Protein AF-A0A2N2R2C8-F1 (afdb_monomer_lite)

Structure (mmCIF, N/CA/C/O backbone):
data_AF-A0A2N2R2C8-F1
#
_entry.id   AF-A0A2N2R2C8-F1
#
loop_
_atom_site.group_P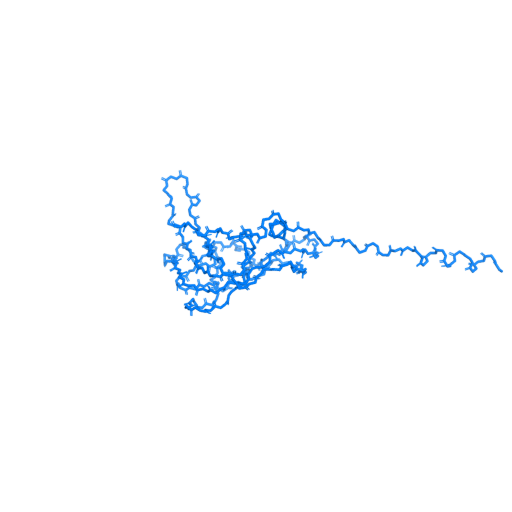DB
_atom_site.id
_atom_site.type_symbol
_atom_site.label_atom_id
_atom_site.label_alt_id
_atom_site.label_comp_id
_atom_site.label_asym_id
_atom_site.label_entity_id
_atom_site.label_seq_id
_atom_site.pdbx_PDB_ins_code
_atom_site.Cartn_x
_atom_site.Cartn_y
_atom_site.Cartn_z
_atom_site.occupancy
_atom_site.B_iso_or_equiv
_atom_site.auth_seq_id
_atom_site.auth_comp_id
_atom_site.auth_asym_id
_atom_site.auth_atom_id
_atom_site.pdbx_PDB_model_num
ATOM 1 N N . MET A 1 1 ? 51.049 28.757 24.616 1.00 51.28 1 MET A N 1
ATOM 2 C CA . MET A 1 1 ? 49.708 28.895 25.238 1.00 51.28 1 MET A CA 1
ATOM 3 C C . MET A 1 1 ? 48.643 29.596 24.376 1.00 51.28 1 MET A C 1
ATOM 5 O O . MET A 1 1 ? 47.521 29.699 24.839 1.00 51.28 1 MET A O 1
ATOM 9 N N . ARG A 1 2 ? 48.917 30.038 23.132 1.00 53.56 2 ARG A N 1
ATOM 10 C CA . ARG A 1 2 ? 47.894 30.670 22.260 1.00 53.56 2 ARG A CA 1
ATOM 11 C C . ARG A 1 2 ? 47.257 29.735 21.220 1.00 53.56 2 ARG A C 1
ATOM 13 O O . ARG A 1 2 ? 46.125 29.964 20.829 1.00 53.56 2 ARG A O 1
ATOM 20 N N . ILE A 1 3 ? 47.956 28.673 20.812 1.00 57.72 3 ILE A N 1
ATOM 21 C CA . ILE A 1 3 ? 47.500 27.755 19.749 1.00 57.72 3 ILE A CA 1
ATOM 22 C C . ILE A 1 3 ? 46.500 26.712 20.282 1.00 57.72 3 ILE A C 1
ATOM 24 O O . ILE A 1 3 ? 45.567 26.334 19.583 1.00 57.72 3 ILE A O 1
ATOM 28 N N . LEU A 1 4 ? 46.629 26.314 21.554 1.00 54.56 4 LEU A N 1
ATOM 29 C CA . LEU A 1 4 ? 45.732 25.338 22.190 1.00 54.56 4 LEU A CA 1
ATOM 30 C C . LEU A 1 4 ? 44.287 25.843 22.354 1.00 54.56 4 LEU A C 1
ATOM 32 O O . LEU A 1 4 ? 43.362 25.039 22.350 1.00 54.56 4 LEU A O 1
ATOM 36 N N . LEU A 1 5 ? 44.084 27.161 22.457 1.00 54.62 5 LEU A N 1
ATOM 37 C CA . LEU A 1 5 ? 42.749 27.753 22.604 1.00 54.62 5 LEU A CA 1
ATOM 38 C C . LEU A 1 5 ? 41.959 27.786 21.285 1.00 54.62 5 LEU A C 1
ATOM 40 O O . LEU A 1 5 ? 40.735 27.793 21.317 1.00 54.62 5 LEU A O 1
ATOM 44 N N . VAL A 1 6 ? 42.639 27.758 20.132 1.00 56.72 6 VAL A N 1
ATOM 45 C CA . VAL A 1 6 ? 41.982 27.778 18.811 1.00 56.72 6 VAL A CA 1
ATOM 46 C C . VAL A 1 6 ? 41.468 26.385 18.433 1.00 56.72 6 VAL A C 1
ATOM 48 O O . VAL A 1 6 ? 40.385 26.260 17.873 1.00 56.72 6 VAL A O 1
ATOM 51 N N . VAL A 1 7 ? 42.194 25.325 18.807 1.00 57.44 7 VAL A N 1
ATOM 52 C CA . VAL A 1 7 ? 41.806 23.933 18.507 1.00 57.44 7 VAL A CA 1
ATOM 53 C C . VAL A 1 7 ? 40.574 23.496 19.308 1.00 57.44 7 VAL A C 1
ATOM 55 O O . VAL A 1 7 ? 39.720 22.795 18.772 1.00 57.44 7 VAL A O 1
ATOM 58 N N . LEU A 1 8 ? 40.425 23.955 20.558 1.00 54.78 8 LEU A N 1
ATOM 59 C CA . LEU A 1 8 ? 39.234 23.646 21.361 1.00 54.78 8 LEU A CA 1
ATOM 60 C C . LEU A 1 8 ? 37.959 24.334 20.844 1.00 54.78 8 LEU A C 1
ATOM 62 O O . LEU A 1 8 ? 36.873 23.789 21.012 1.00 54.78 8 LEU A O 1
ATOM 66 N N . ALA A 1 9 ? 38.076 25.496 20.192 1.00 55.09 9 ALA A N 1
ATOM 67 C CA . ALA A 1 9 ? 36.923 26.215 19.649 1.00 55.09 9 ALA A CA 1
ATOM 68 C C . ALA A 1 9 ? 36.333 25.543 18.391 1.00 55.09 9 ALA A C 1
ATOM 70 O O . ALA A 1 9 ? 35.136 25.661 18.142 1.00 55.09 9 ALA A O 1
ATOM 71 N N . CYS A 1 10 ? 37.133 24.793 17.622 1.00 55.47 10 CYS A N 1
ATOM 72 C CA . CYS A 1 10 ? 36.664 24.091 16.419 1.00 55.47 10 CYS A CA 1
ATOM 73 C C . CYS A 1 10 ? 35.918 22.775 16.706 1.00 55.47 10 CYS A C 1
ATOM 75 O O . CYS A 1 10 ? 35.220 22.279 15.827 1.00 55.47 10 CYS A O 1
ATOM 77 N N . LEU A 1 11 ? 36.033 22.214 17.914 1.00 57.38 11 LEU A N 1
ATOM 78 C CA . LEU A 1 11 ? 35.345 20.972 18.302 1.00 57.38 11 LEU A CA 1
ATOM 79 C C . LEU A 1 11 ? 33.927 21.206 18.851 1.00 57.38 11 LEU A C 1
ATOM 81 O O . LEU A 1 11 ? 33.213 20.248 19.125 1.00 57.38 11 LEU A O 1
ATOM 85 N N . ALA A 1 12 ? 33.514 22.467 18.997 1.00 56.88 12 ALA A N 1
ATOM 86 C CA . ALA A 1 12 ? 32.194 22.858 19.488 1.00 56.88 12 ALA A CA 1
ATOM 87 C C . ALA A 1 12 ? 31.215 23.228 18.359 1.00 56.88 12 ALA A C 1
ATOM 89 O O . ALA A 1 12 ? 30.248 23.947 18.597 1.00 56.88 12 ALA A O 1
ATOM 90 N N . LEU A 1 13 ? 31.457 22.766 17.128 1.00 60.34 13 LEU A N 1
ATOM 91 C CA . LEU A 1 13 ? 30.423 22.755 16.097 1.00 60.34 13 LEU A CA 1
ATOM 92 C C . LEU A 1 13 ? 29.472 21.603 16.444 1.00 60.34 13 LEU A C 1
ATOM 94 O O . LEU A 1 13 ? 29.870 20.448 16.269 1.00 60.34 13 LEU A O 1
ATOM 98 N N . PRO A 1 14 ? 28.251 21.856 16.958 1.00 57.72 14 PRO A N 1
ATOM 99 C CA . PRO A 1 14 ? 27.257 20.801 16.995 1.00 57.72 14 PRO A CA 1
ATOM 100 C C . PRO A 1 14 ? 27.112 20.305 15.560 1.00 57.72 14 PRO A C 1
ATOM 102 O O . PRO A 1 14 ? 26.809 21.082 14.652 1.00 57.72 14 PRO A O 1
ATOM 105 N N . ALA A 1 15 ? 27.372 19.017 15.344 1.00 58.72 15 ALA A N 1
ATOM 106 C CA . ALA A 1 15 ? 26.858 18.347 14.171 1.00 58.72 15 ALA A CA 1
ATOM 107 C C . ALA A 1 15 ? 25.339 18.516 14.255 1.00 58.72 15 ALA A C 1
ATOM 109 O O . ALA A 1 15 ? 24.679 17.851 15.052 1.00 58.72 15 ALA A O 1
ATOM 110 N N . LEU A 1 16 ? 24.804 19.495 13.523 1.00 54.84 16 LEU A N 1
ATOM 111 C CA . LEU A 1 16 ? 23.375 19.654 13.329 1.00 54.84 16 LEU A CA 1
ATOM 112 C C . LEU A 1 16 ? 22.945 18.412 12.554 1.00 54.84 16 LEU A C 1
ATOM 114 O O . LEU A 1 16 ? 23.024 18.379 11.328 1.00 54.84 16 LEU A O 1
ATOM 118 N N . ALA A 1 17 ? 22.586 17.356 13.282 1.00 60.00 17 ALA A N 1
ATOM 119 C CA . ALA A 1 17 ? 21.864 16.238 12.716 1.00 60.00 17 ALA A CA 1
ATOM 120 C C . ALA A 1 17 ? 20.593 16.847 12.125 1.00 60.00 17 ALA A C 1
ATOM 122 O O . ALA A 1 17 ? 19.751 17.357 12.864 1.00 60.00 17 ALA A O 1
ATOM 123 N N . ALA A 1 18 ? 20.523 16.910 10.795 1.00 66.94 18 ALA A N 1
ATOM 124 C CA . ALA A 1 18 ? 19.336 17.392 10.118 1.00 66.94 18 ALA A CA 1
ATOM 125 C C . ALA A 1 18 ? 18.163 16.533 10.598 1.00 66.94 18 ALA A C 1
ATOM 127 O O . ALA A 1 18 ? 18.222 15.305 10.500 1.00 66.94 18 ALA A O 1
ATOM 128 N N . GLU A 1 19 ? 17.142 17.166 11.177 1.00 76.19 19 GLU A N 1
ATOM 129 C CA . GLU A 1 19 ? 15.956 16.439 11.614 1.00 76.19 19 GLU A CA 1
ATOM 130 C C . GLU A 1 19 ? 15.358 15.713 10.400 1.00 76.19 19 GLU A C 1
ATOM 132 O O . GLU A 1 19 ? 15.211 16.333 9.337 1.00 76.19 19 GLU A O 1
ATOM 137 N N . PRO A 1 20 ? 15.052 14.405 10.511 1.00 83.50 20 PRO A N 1
ATOM 138 C CA . PRO A 1 20 ? 14.545 13.655 9.377 1.00 83.50 20 PRO A CA 1
ATOM 139 C C . PRO A 1 20 ? 13.255 14.292 8.870 1.00 83.50 20 PRO A C 1
ATOM 141 O O . PRO A 1 20 ? 12.389 14.691 9.655 1.00 83.50 20 PRO A O 1
ATOM 144 N N . ALA A 1 21 ? 13.106 14.378 7.550 1.00 89.25 21 ALA A N 1
ATOM 145 C CA . ALA A 1 21 ? 11.958 15.060 6.976 1.00 89.25 21 ALA A CA 1
ATOM 146 C C . ALA A 1 21 ? 10.656 14.331 7.346 1.00 89.25 21 ALA A C 1
ATOM 148 O O . ALA A 1 21 ? 10.528 13.115 7.190 1.00 89.25 21 ALA A O 1
ATOM 149 N N . LEU A 1 22 ? 9.673 15.092 7.829 1.00 92.38 22 LEU A N 1
ATOM 150 C CA . LEU A 1 22 ? 8.393 14.556 8.277 1.00 92.38 22 LEU A CA 1
ATOM 151 C C . LEU A 1 22 ? 7.414 14.400 7.104 1.00 92.38 22 LEU A C 1
ATOM 153 O O . LEU A 1 22 ? 6.938 15.410 6.559 1.00 92.38 22 LEU A O 1
ATOM 157 N N . ARG A 1 23 ? 7.077 13.153 6.751 1.00 93.19 23 ARG A N 1
ATOM 158 C CA . ARG A 1 23 ? 6.133 12.812 5.672 1.00 93.19 23 ARG A CA 1
ATOM 159 C C . ARG A 1 23 ? 4.676 13.128 6.035 1.00 93.19 23 ARG A C 1
ATOM 161 O O . ARG A 1 23 ? 4.350 13.252 7.220 1.00 93.19 23 ARG A O 1
ATOM 168 N N . PRO A 1 24 ? 3.773 13.235 5.039 1.00 93.06 24 PRO A N 1
ATOM 169 C CA . PRO A 1 24 ? 2.339 13.402 5.280 1.00 93.06 24 PRO A CA 1
ATOM 170 C C . PRO A 1 24 ? 1.754 12.339 6.221 1.00 93.06 24 PRO A C 1
ATOM 172 O O . PRO A 1 24 ? 1.063 12.705 7.171 1.00 93.06 24 PRO A O 1
ATOM 175 N N . SER A 1 25 ? 2.128 11.067 6.039 1.00 93.56 25 SER A N 1
ATOM 176 C CA . SER A 1 25 ? 1.756 9.958 6.925 1.00 93.56 25 SER A CA 1
ATOM 177 C C . SER A 1 25 ? 2.082 10.229 8.399 1.00 93.56 25 SER A C 1
ATOM 179 O O . SER A 1 25 ? 1.230 10.068 9.270 1.00 93.56 25 SER A O 1
ATOM 181 N N . ALA A 1 26 ? 3.285 10.720 8.707 1.00 94.00 26 ALA A N 1
ATOM 182 C CA . ALA A 1 26 ? 3.672 11.022 10.085 1.00 94.00 26 ALA A CA 1
ATOM 183 C C . ALA A 1 26 ? 2.915 12.233 10.651 1.00 94.00 26 ALA A C 1
ATOM 185 O O . ALA A 1 26 ? 2.484 12.220 11.802 1.00 94.00 26 ALA A O 1
ATOM 186 N N . ARG A 1 27 ? 2.693 13.270 9.831 1.00 93.81 27 ARG A N 1
ATOM 187 C CA . ARG A 1 27 ? 1.903 14.453 10.223 1.00 93.81 27 ARG A CA 1
ATOM 188 C C . ARG A 1 27 ? 0.471 14.087 10.602 1.00 93.81 27 ARG A C 1
ATOM 190 O O . ARG A 1 27 ? -0.077 14.721 11.502 1.00 93.81 27 ARG A O 1
ATOM 197 N N . LEU A 1 28 ? -0.126 13.101 9.930 1.00 92.50 28 LEU A N 1
ATOM 198 C CA . LEU A 1 28 ? -1.491 12.659 10.210 1.00 92.50 28 LEU A CA 1
ATOM 199 C C . LEU A 1 28 ? -1.627 12.132 11.644 1.00 92.50 28 LEU A C 1
ATOM 201 O O . LEU A 1 28 ? -2.562 12.522 12.338 1.00 92.50 28 LEU A O 1
ATOM 205 N N . LEU A 1 29 ? -0.645 11.357 12.120 1.00 93.00 29 LEU A N 1
ATOM 206 C CA . LEU A 1 29 ? -0.646 10.814 13.484 1.00 93.00 29 LEU A CA 1
ATOM 207 C C . LEU A 1 29 ? -0.586 11.895 14.571 1.00 93.00 29 LEU A C 1
ATOM 209 O O . LEU A 1 29 ? -1.075 11.678 15.674 1.00 93.00 29 LEU A O 1
ATOM 213 N N . PHE A 1 30 ? -0.022 13.066 14.270 1.00 90.81 30 PHE A N 1
ATOM 214 C CA . PHE A 1 30 ? -0.020 14.195 15.203 1.00 90.81 30 PHE A CA 1
ATOM 215 C C . PHE A 1 30 ? -1.286 15.045 15.115 1.00 90.81 30 PHE A C 1
ATOM 217 O O . PHE A 1 30 ? -1.725 15.598 16.120 1.00 90.81 30 PHE A O 1
ATOM 224 N N . LYS A 1 31 ? -1.850 15.198 13.912 1.00 91.19 31 LYS A N 1
ATOM 225 C CA . LYS A 1 31 ? -3.002 16.077 13.685 1.00 91.19 31 LYS A CA 1
ATOM 226 C C . LYS A 1 31 ? -4.330 15.440 14.067 1.00 91.19 31 LYS A C 1
ATOM 228 O O . LYS A 1 31 ? -5.211 16.164 14.514 1.00 91.19 31 LYS A O 1
ATOM 233 N N . GLN A 1 32 ? -4.480 14.145 13.807 1.00 89.00 32 GLN A N 1
ATOM 234 C CA . GLN A 1 32 ? -5.735 13.407 13.959 1.00 89.00 32 GLN A CA 1
ATOM 235 C C . GLN A 1 32 ? -5.463 12.001 14.531 1.00 89.00 32 GLN A C 1
ATOM 237 O O . GLN A 1 32 ? -5.784 10.996 13.889 1.00 89.00 32 GLN A O 1
ATOM 242 N N . PRO A 1 33 ? -4.821 11.892 15.714 1.00 88.31 33 PRO A N 1
ATOM 243 C CA . PRO A 1 33 ? -4.498 10.599 16.321 1.00 88.31 33 PRO A CA 1
ATOM 244 C C . PRO A 1 33 ? -5.737 9.729 16.575 1.00 88.31 33 PRO A C 1
ATOM 246 O O . PRO A 1 33 ? -5.637 8.505 16.582 1.00 88.31 33 PRO A O 1
ATOM 249 N N . GLU A 1 34 ? -6.905 10.340 16.776 1.00 89.38 34 GLU A N 1
ATOM 250 C CA . GLU A 1 34 ? -8.182 9.674 17.025 1.00 89.38 34 GLU A CA 1
ATOM 251 C C . GLU A 1 34 ? -8.660 8.783 15.871 1.00 89.38 34 GLU A C 1
ATOM 253 O O . GLU A 1 34 ? -9.333 7.785 16.124 1.00 89.38 34 GLU A O 1
ATOM 258 N N . LEU A 1 35 ? -8.280 9.089 14.624 1.00 89.50 35 LEU A N 1
ATOM 259 C CA . LEU A 1 35 ? -8.693 8.309 13.451 1.00 89.50 35 LEU A CA 1
ATOM 260 C C . LEU A 1 35 ? -7.977 6.959 13.344 1.00 89.50 35 LEU A C 1
ATOM 262 O O . LEU A 1 35 ? -8.459 6.053 12.671 1.00 89.50 35 LEU A O 1
ATOM 266 N N . LEU A 1 36 ? -6.824 6.823 14.003 1.00 94.31 36 LEU A N 1
ATOM 267 C CA . LEU A 1 36 ? -5.932 5.667 13.895 1.00 94.31 36 LEU A CA 1
ATOM 268 C C . LEU A 1 36 ? -5.616 5.074 15.274 1.00 94.31 36 LEU A C 1
ATOM 270 O O . LEU A 1 36 ? -4.532 4.542 15.513 1.00 94.31 36 LEU A O 1
ATOM 274 N N . GLN A 1 37 ? -6.571 5.169 16.201 1.00 95.12 37 GLN A N 1
ATOM 275 C CA . GLN A 1 37 ? -6.474 4.505 17.499 1.00 95.12 37 GLN A CA 1
ATOM 276 C C . GLN A 1 37 ? -6.661 2.989 17.362 1.00 95.12 37 GLN A C 1
ATOM 278 O O . GLN A 1 37 ? -7.427 2.543 16.506 1.00 95.12 37 GLN A O 1
ATOM 283 N N . PRO A 1 38 ? -6.027 2.179 18.229 1.00 97.31 38 PRO A N 1
ATOM 284 C CA . PRO A 1 38 ? -6.299 0.749 18.288 1.00 97.31 38 PRO A CA 1
ATOM 285 C C . PRO A 1 38 ? -7.801 0.448 18.402 1.00 97.31 38 PRO A C 1
ATOM 287 O O . PRO A 1 38 ? -8.519 1.120 19.143 1.00 97.31 38 PRO A O 1
ATOM 290 N N . GLY A 1 39 ? -8.274 -0.552 17.660 1.00 96.75 39 GLY A N 1
ATOM 291 C CA . GLY A 1 39 ? -9.693 -0.903 17.566 1.00 96.75 39 GLY A CA 1
ATOM 292 C C . GLY A 1 39 ? -10.478 -0.131 16.502 1.00 96.75 39 GLY A C 1
ATOM 293 O O . GLY A 1 39 ? -11.609 -0.509 16.197 1.00 96.75 39 GLY A O 1
ATOM 294 N N . GLN A 1 40 ? -9.912 0.925 15.903 1.00 96.88 40 GLN A N 1
ATOM 295 C CA . GLN A 1 40 ? -10.576 1.638 14.810 1.00 96.88 40 GLN A CA 1
ATOM 296 C C . GLN A 1 40 ? -10.629 0.792 13.540 1.00 96.88 40 GLN A C 1
ATOM 298 O O . GLN A 1 40 ? -9.663 0.117 13.176 1.00 96.88 40 GLN A O 1
ATOM 303 N N . CYS A 1 41 ? -11.764 0.871 12.847 1.00 97.31 41 CYS A N 1
ATOM 304 C CA . CYS A 1 41 ? -11.918 0.287 11.524 1.00 97.31 41 CYS A CA 1
ATOM 305 C C . CYS A 1 41 ? -11.303 1.214 10.483 1.00 97.31 41 CYS A C 1
ATOM 307 O O . CYS A 1 41 ? -11.696 2.378 10.375 1.00 97.31 41 CYS A O 1
ATOM 309 N N . VAL A 1 42 ? -10.393 0.667 9.683 1.00 97.31 42 VAL A N 1
ATOM 310 C CA . VAL A 1 42 ? -9.735 1.384 8.594 1.00 97.31 42 VAL A CA 1
ATOM 311 C C . VAL A 1 42 ? -9.832 0.626 7.282 1.00 97.31 42 VAL A C 1
ATOM 313 O O . VAL A 1 42 ? -10.005 -0.600 7.242 1.00 97.31 42 VAL A O 1
ATOM 316 N N . ARG A 1 43 ? -9.702 1.378 6.195 1.00 96.75 43 ARG A N 1
ATOM 317 C CA . ARG A 1 43 ? -9.764 0.885 4.832 1.00 96.75 43 ARG A CA 1
ATOM 318 C C . ARG A 1 43 ? -8.628 1.483 4.008 1.00 96.75 43 ARG A C 1
ATOM 320 O O . ARG A 1 43 ? -8.366 2.678 4.060 1.00 96.75 43 ARG A O 1
ATOM 327 N N . TYR A 1 44 ? -7.950 0.615 3.275 1.00 96.19 44 TYR A N 1
ATOM 328 C CA . TYR A 1 44 ? -7.004 0.945 2.220 1.00 96.19 44 TYR A CA 1
ATOM 329 C C . TYR A 1 44 ? -7.693 0.722 0.878 1.00 96.19 44 TYR A C 1
ATOM 331 O O . TYR A 1 44 ? -8.316 -0.327 0.701 1.00 96.19 44 TYR A O 1
ATOM 339 N N . GLU A 1 45 ? -7.581 1.671 -0.046 1.00 94.56 45 GLU A N 1
ATOM 340 C CA . GLU A 1 45 ? -8.242 1.618 -1.352 1.00 94.56 45 GLU A CA 1
ATOM 341 C C . GLU A 1 45 ? -7.249 1.825 -2.499 1.00 94.56 45 GLU A C 1
ATOM 343 O O . GLU A 1 45 ? -6.303 2.606 -2.394 1.00 94.56 45 GLU A O 1
ATOM 348 N N . GLU A 1 46 ? -7.469 1.106 -3.599 1.00 92.44 46 GLU A N 1
ATOM 349 C CA . GLU A 1 46 ? -6.702 1.213 -4.840 1.00 92.44 46 GLU A CA 1
ATOM 350 C C . GLU A 1 46 ? -7.645 1.280 -6.047 1.00 92.44 46 GLU A C 1
ATOM 352 O O . GLU A 1 46 ? -8.659 0.578 -6.100 1.00 92.44 46 GLU A O 1
ATOM 357 N N . GLY A 1 47 ? -7.275 2.068 -7.058 1.00 85.31 47 GLY A N 1
ATOM 358 C CA . GLY A 1 47 ? -8.087 2.279 -8.257 1.00 85.31 47 GLY A CA 1
ATOM 359 C C . GLY A 1 47 ? -9.034 3.473 -8.121 1.00 85.31 47 GLY A C 1
ATOM 360 O O . GLY A 1 47 ? -8.816 4.356 -7.303 1.00 85.31 47 GLY A O 1
ATOM 361 N N . GLY A 1 48 ? -10.071 3.528 -8.959 1.00 72.94 48 GLY A N 1
ATOM 362 C CA . GLY A 1 48 ? -11.060 4.615 -8.934 1.00 72.94 48 GLY A CA 1
ATOM 363 C C . GLY A 1 48 ? -10.672 5.908 -9.668 1.00 72.94 48 GLY A C 1
ATOM 364 O O . GLY A 1 48 ? -11.550 6.726 -9.923 1.00 72.94 48 GLY A O 1
ATOM 365 N N . ASP A 1 49 ? -9.422 6.070 -10.112 1.00 64.50 49 ASP A N 1
ATOM 366 C CA . ASP A 1 49 ? -8.910 7.301 -10.756 1.00 64.50 49 ASP A CA 1
ATOM 367 C C . ASP A 1 49 ? -9.384 7.535 -12.218 1.00 64.50 49 ASP A C 1
ATOM 369 O O . ASP A 1 49 ? -8.849 8.377 -12.947 1.00 64.50 49 ASP A O 1
ATOM 373 N N . GLY A 1 50 ? -10.384 6.785 -12.693 1.00 54.91 50 GLY A N 1
ATOM 374 C CA . GLY A 1 50 ? -10.896 6.858 -14.066 1.00 54.91 50 GLY A CA 1
ATOM 375 C C . GLY A 1 50 ? -11.862 8.028 -14.298 1.00 54.91 50 GLY A C 1
ATOM 376 O O . GLY A 1 50 ? -12.931 8.084 -13.702 1.00 54.91 50 GLY A O 1
ATOM 377 N N . TRP A 1 51 ? -11.537 8.928 -15.235 1.00 46.41 51 TRP A N 1
ATOM 378 C CA . TRP A 1 51 ? -12.318 10.145 -15.546 1.00 46.41 51 TRP A CA 1
ATOM 379 C C . TRP A 1 51 ? -13.667 9.923 -16.271 1.00 46.41 51 TRP A C 1
ATOM 381 O O . TRP A 1 51 ? -14.443 10.867 -16.396 1.00 46.41 51 TRP A O 1
ATOM 391 N N . VAL A 1 52 ? -13.952 8.722 -16.800 1.00 54.38 52 VAL A N 1
ATOM 392 C CA . VAL A 1 52 ? -15.132 8.463 -17.673 1.00 54.38 52 VAL A CA 1
ATOM 393 C C . VAL A 1 52 ? -15.939 7.230 -17.247 1.00 54.38 52 VAL A C 1
ATOM 395 O O . VAL A 1 52 ? -17.161 7.211 -17.363 1.00 54.38 52 VAL A O 1
ATOM 398 N N . VAL A 1 53 ? -15.262 6.210 -16.724 1.00 51.31 53 VAL A N 1
ATOM 399 C CA . VAL A 1 53 ? -15.829 5.035 -16.056 1.00 51.31 53 VAL A CA 1
ATOM 400 C C . VAL A 1 53 ? -14.962 4.872 -14.819 1.00 51.31 53 VAL A C 1
ATOM 402 O O . VAL A 1 53 ? -13.750 4.717 -14.966 1.00 51.31 53 VAL A O 1
ATOM 405 N N . THR A 1 54 ? -15.530 4.971 -13.619 1.00 58.47 54 THR A N 1
ATOM 406 C CA . THR A 1 54 ? -14.769 4.700 -12.397 1.00 58.47 54 THR A CA 1
ATOM 407 C C . THR A 1 54 ? -14.369 3.234 -12.439 1.00 58.47 54 THR A C 1
ATOM 409 O O . THR A 1 54 ? -15.227 2.355 -12.312 1.00 58.47 54 THR A O 1
ATOM 412 N N . ASP A 1 55 ? -13.088 2.966 -12.693 1.00 61.41 55 ASP A N 1
ATOM 413 C CA . ASP A 1 55 ? -12.531 1.634 -12.492 1.00 61.41 55 ASP A CA 1
ATOM 414 C C . ASP A 1 55 ? -12.910 1.162 -11.075 1.00 61.41 55 ASP A C 1
ATOM 416 O O . ASP A 1 55 ? -12.964 1.987 -10.156 1.00 61.41 55 ASP A O 1
ATOM 420 N N . PRO A 1 56 ? -13.224 -0.133 -10.889 1.00 65.69 56 PRO A N 1
ATOM 421 C CA . PRO A 1 56 ? -13.639 -0.648 -9.591 1.00 65.69 56 PRO A CA 1
ATOM 422 C C . PRO A 1 56 ? -12.603 -0.293 -8.523 1.00 65.69 56 PRO A C 1
ATOM 424 O O . PRO A 1 56 ? -11.402 -0.477 -8.730 1.00 65.69 56 PRO A O 1
ATOM 427 N N . VAL A 1 57 ? -13.088 0.226 -7.395 1.00 85.25 57 VAL A N 1
ATOM 428 C CA . VAL A 1 57 ? -12.262 0.508 -6.222 1.00 85.25 57 VAL A CA 1
ATOM 429 C C . VAL A 1 57 ? -12.041 -0.806 -5.489 1.00 85.25 57 VAL A C 1
ATOM 431 O O . VAL A 1 57 ? -12.972 -1.392 -4.935 1.00 85.25 57 VAL A O 1
ATOM 434 N N . PHE A 1 58 ? -10.802 -1.278 -5.509 1.00 94.00 58 PHE A N 1
ATOM 435 C CA . PHE A 1 58 ? -10.372 -2.441 -4.746 1.00 94.00 58 PHE A CA 1
ATOM 436 C C . PHE A 1 58 ? -9.935 -2.012 -3.361 1.00 94.00 58 PHE A C 1
ATOM 438 O O . PHE A 1 58 ? -9.567 -0.857 -3.147 1.00 94.00 58 PHE A O 1
ATOM 445 N N . PHE A 1 59 ? -9.984 -2.934 -2.403 1.00 95.81 59 PHE A N 1
ATOM 446 C CA . PHE A 1 59 ? -9.790 -2.544 -1.020 1.00 95.81 59 PHE A CA 1
ATOM 447 C C . PHE A 1 59 ? -9.203 -3.617 -0.128 1.00 95.81 59 PHE A C 1
ATOM 449 O O . PHE A 1 59 ? -9.327 -4.817 -0.359 1.00 95.81 59 PHE A O 1
ATOM 456 N N . LEU A 1 60 ? -8.666 -3.146 0.988 1.00 97.56 60 LEU A N 1
ATOM 457 C CA . LEU A 1 60 ? -8.364 -3.940 2.160 1.00 97.56 60 LEU A CA 1
ATOM 458 C C . LEU A 1 60 ? -8.946 -3.238 3.383 1.00 97.56 60 LEU A C 1
ATOM 460 O O . LEU A 1 60 ? -8.666 -2.071 3.635 1.00 97.56 60 LEU A O 1
ATOM 464 N N . LYS A 1 61 ? -9.762 -3.955 4.150 1.00 97.88 61 LYS A N 1
ATOM 465 C CA . LYS A 1 61 ? -10.403 -3.484 5.377 1.00 97.88 61 LYS A CA 1
ATOM 466 C C . LYS A 1 61 ? -9.814 -4.216 6.576 1.00 97.88 61 LYS A C 1
ATOM 468 O O . LYS A 1 61 ? -9.584 -5.429 6.531 1.00 97.88 61 LYS A O 1
ATOM 473 N N . GLY A 1 62 ? -9.611 -3.498 7.670 1.00 97.94 62 GLY A N 1
ATOM 474 C CA . GLY A 1 62 ? -9.070 -4.085 8.885 1.00 97.94 62 GLY A CA 1
ATOM 475 C C . GLY A 1 62 ? -9.255 -3.225 10.122 1.00 97.94 62 GLY A C 1
ATOM 476 O O . GLY A 1 62 ? -9.884 -2.171 10.089 1.00 97.94 62 GLY A O 1
ATOM 477 N N . GLU A 1 63 ? -8.701 -3.721 11.218 1.00 98.44 63 GLU A N 1
ATOM 478 C CA . GLU A 1 63 ? -8.700 -3.065 12.522 1.00 98.44 63 GLU A CA 1
ATOM 479 C C . GLU A 1 63 ? -7.290 -2.573 12.847 1.00 98.44 63 GLU A C 1
ATOM 481 O O . GLU A 1 63 ? -6.313 -3.312 12.680 1.00 98.44 63 GLU A O 1
ATOM 486 N N . VAL A 1 64 ? -7.167 -1.338 13.324 1.00 98.44 64 VAL A N 1
ATOM 487 C CA . VAL A 1 64 ? -5.886 -0.797 13.780 1.00 98.44 64 VAL A CA 1
ATOM 488 C C . VAL A 1 64 ? -5.438 -1.513 15.052 1.00 98.44 64 VAL A C 1
ATOM 490 O O . VAL A 1 64 ? -6.186 -1.626 16.020 1.00 98.44 64 VAL A O 1
ATOM 493 N N . LEU A 1 65 ? -4.185 -1.962 15.073 1.00 98.44 65 LEU A N 1
ATOM 494 C CA . LEU A 1 65 ? -3.535 -2.551 16.246 1.00 98.44 65 LEU A CA 1
ATOM 495 C C . LEU A 1 65 ? -2.612 -1.565 16.950 1.00 98.44 65 LEU A C 1
ATOM 497 O O . LEU A 1 65 ? -2.515 -1.566 18.174 1.00 98.44 65 LEU A O 1
ATOM 501 N N . ALA A 1 66 ? -1.894 -0.767 16.168 1.00 98.00 66 ALA A N 1
ATOM 502 C CA . ALA A 1 66 ? -0.981 0.255 16.651 1.00 98.00 66 ALA A CA 1
ATOM 503 C C . ALA A 1 66 ? -0.714 1.271 15.538 1.00 98.00 66 ALA A C 1
ATOM 505 O O . ALA A 1 66 ? -0.766 0.923 14.358 1.00 98.00 66 ALA A O 1
ATOM 506 N N . ALA A 1 67 ? -0.371 2.494 15.928 1.00 97.56 67 ALA A N 1
ATOM 507 C CA . ALA A 1 67 ? 0.129 3.527 15.036 1.00 97.56 67 ALA A CA 1
ATOM 508 C C . ALA A 1 67 ? 1.347 4.197 15.683 1.00 97.56 67 ALA A C 1
ATOM 510 O O . ALA A 1 67 ? 1.321 4.508 16.874 1.00 97.56 67 ALA A O 1
ATOM 511 N N . GLU A 1 68 ? 2.415 4.398 14.918 1.00 96.69 68 GLU A N 1
ATOM 512 C CA . GLU A 1 68 ? 3.659 4.998 15.404 1.00 96.69 68 GLU A CA 1
ATOM 513 C C . GLU A 1 68 ? 4.363 5.811 14.315 1.00 96.69 68 GLU A C 1
ATOM 515 O O . GLU A 1 68 ? 4.186 5.572 13.120 1.00 96.69 68 GLU A O 1
ATOM 520 N N . VAL A 1 69 ? 5.195 6.772 14.723 1.00 96.62 69 VAL A N 1
ATOM 521 C CA . VAL A 1 69 ? 6.115 7.455 13.806 1.00 96.62 69 VAL A CA 1
ATOM 522 C C . VAL A 1 69 ? 7.443 6.713 13.813 1.00 96.62 69 VAL A C 1
ATOM 524 O O . VAL A 1 69 ? 8.077 6.575 14.857 1.00 96.62 69 VAL A O 1
ATOM 527 N N . ARG A 1 70 ? 7.876 6.260 12.637 1.00 95.56 70 ARG A N 1
ATOM 528 C CA . ARG A 1 70 ? 9.121 5.516 12.448 1.00 95.56 70 ARG A CA 1
ATOM 529 C C . ARG A 1 70 ? 10.052 6.291 11.522 1.00 95.56 70 ARG A C 1
ATOM 531 O O . ARG A 1 70 ? 9.654 6.688 10.426 1.00 95.56 70 ARG A O 1
ATOM 538 N N . THR A 1 71 ? 11.299 6.483 11.947 1.00 95.06 71 THR A N 1
ATOM 539 C CA . THR A 1 71 ? 12.363 6.970 11.060 1.00 95.06 71 THR A CA 1
ATOM 540 C C . THR A 1 71 ? 12.833 5.820 10.176 1.00 95.06 71 THR A C 1
ATOM 542 O O . THR A 1 71 ? 13.168 4.747 10.679 1.00 95.06 71 THR A O 1
ATOM 545 N N . ARG A 1 72 ? 12.864 6.038 8.861 1.00 92.38 72 ARG A N 1
ATOM 546 C CA . ARG A 1 72 ? 13.352 5.077 7.872 1.00 92.38 72 ARG A CA 1
ATOM 547 C C . ARG A 1 72 ? 14.345 5.756 6.937 1.00 92.38 72 ARG A C 1
ATOM 549 O O . ARG A 1 72 ? 14.086 6.852 6.446 1.00 92.38 72 ARG A O 1
ATOM 556 N N . HIS A 1 73 ? 15.439 5.059 6.659 1.00 94.62 73 HIS A N 1
ATOM 557 C CA . HIS A 1 73 ? 16.390 5.450 5.632 1.00 94.62 73 HIS A CA 1
ATOM 558 C C . HIS A 1 73 ? 15.835 5.135 4.239 1.00 94.62 73 HIS A C 1
ATOM 560 O O . HIS A 1 73 ? 15.456 3.992 3.961 1.00 94.62 73 HIS A O 1
ATOM 566 N N . LEU A 1 74 ? 15.755 6.143 3.373 1.00 95.19 74 LEU A N 1
ATOM 567 C CA . LEU A 1 74 ? 15.241 6.010 2.016 1.00 95.19 74 LEU A CA 1
ATOM 568 C C . LEU A 1 74 ? 16.398 5.852 1.028 1.00 95.19 74 LEU A C 1
ATOM 570 O O . LEU A 1 74 ? 17.024 6.833 0.627 1.00 95.19 74 LEU A O 1
ATOM 574 N N . GLY A 1 75 ? 16.629 4.605 0.622 1.00 95.56 75 GLY A N 1
ATOM 575 C CA . GLY A 1 75 ? 17.529 4.253 -0.474 1.00 95.56 75 GLY A CA 1
ATOM 576 C C . GLY A 1 75 ? 16.873 4.392 -1.856 1.00 95.56 75 GLY A C 1
ATOM 577 O O . GLY A 1 75 ? 15.682 4.723 -1.951 1.00 95.56 75 GLY A O 1
ATOM 578 N N . PRO A 1 76 ? 17.624 4.140 -2.940 1.00 96.19 76 PRO A N 1
ATOM 579 C CA . PRO A 1 76 ? 17.121 4.238 -4.303 1.00 96.19 76 PRO A CA 1
ATOM 580 C C . PRO A 1 76 ? 16.001 3.231 -4.581 1.00 96.19 76 PRO A C 1
ATOM 582 O O . PRO A 1 76 ? 16.023 2.088 -4.117 1.00 96.19 76 PRO A O 1
ATOM 585 N N . CYS A 1 77 ? 15.019 3.647 -5.377 1.00 96.00 77 CYS A N 1
ATOM 586 C CA . CYS A 1 77 ? 13.957 2.762 -5.831 1.00 96.00 77 CYS A CA 1
ATOM 587 C C . CYS A 1 77 ? 14.514 1.672 -6.761 1.00 96.00 77 CYS A C 1
ATOM 589 O O . CYS A 1 77 ? 15.273 1.987 -7.678 1.00 96.00 77 CYS A O 1
ATOM 591 N N . PRO A 1 78 ? 14.091 0.403 -6.610 1.00 95.88 78 PRO A N 1
ATOM 592 C CA . PRO A 1 78 ? 14.415 -0.641 -7.570 1.00 95.88 78 PRO A CA 1
ATOM 593 C C . PRO A 1 78 ? 13.905 -0.277 -8.968 1.00 95.88 78 PRO A C 1
ATOM 595 O O . PRO A 1 78 ? 12.707 -0.030 -9.162 1.00 95.88 78 PRO A O 1
ATOM 598 N N . VAL A 1 79 ? 14.814 -0.272 -9.941 1.00 94.75 79 VAL A N 1
ATOM 599 C CA . VAL A 1 79 ? 14.528 -0.000 -11.354 1.00 94.75 79 VAL A CA 1
ATOM 600 C C . VAL A 1 79 ? 14.893 -1.198 -12.223 1.00 94.75 79 VAL A C 1
ATOM 602 O O . VAL A 1 79 ? 15.852 -1.917 -11.944 1.00 94.75 79 VAL A O 1
ATOM 605 N N . VAL A 1 80 ? 14.127 -1.414 -13.292 1.00 95.31 80 VAL A N 1
ATOM 606 C CA . VAL A 1 80 ? 14.444 -2.404 -14.327 1.00 95.31 80 VAL A CA 1
ATOM 607 C C . VAL A 1 80 ? 14.684 -1.664 -15.633 1.00 95.31 80 VAL A C 1
ATOM 609 O O . VAL A 1 80 ? 13.783 -1.016 -16.165 1.00 95.31 80 VAL A O 1
ATOM 612 N N . ALA A 1 81 ? 15.912 -1.749 -16.145 1.00 94.19 81 ALA A N 1
ATOM 613 C CA . ALA A 1 81 ? 16.330 -1.014 -17.332 1.00 94.19 81 ALA A CA 1
ATOM 614 C C . ALA A 1 81 ? 15.396 -1.275 -18.527 1.00 94.19 81 ALA A C 1
ATOM 616 O O . ALA A 1 81 ? 15.057 -2.418 -18.838 1.00 94.19 81 ALA A O 1
ATOM 617 N N . GLY A 1 82 ? 14.978 -0.198 -19.196 1.00 94.50 82 GLY A N 1
ATOM 618 C CA . GLY A 1 82 ? 14.116 -0.263 -20.379 1.00 94.50 82 GLY A CA 1
ATOM 619 C C . GLY A 1 82 ? 12.648 -0.613 -20.108 1.00 94.50 82 GLY A C 1
ATOM 620 O O . GLY A 1 82 ? 11.885 -0.730 -21.065 1.00 94.50 82 GLY A O 1
ATOM 621 N N . LYS A 1 83 ? 12.224 -0.760 -18.845 1.00 95.19 83 LYS A N 1
ATOM 622 C CA . LYS A 1 83 ? 10.826 -1.019 -18.483 1.00 95.19 83 LYS A CA 1
ATOM 623 C C . LYS A 1 83 ? 10.243 0.128 -17.663 1.00 95.19 83 LYS A C 1
ATOM 625 O O . LYS A 1 83 ? 10.901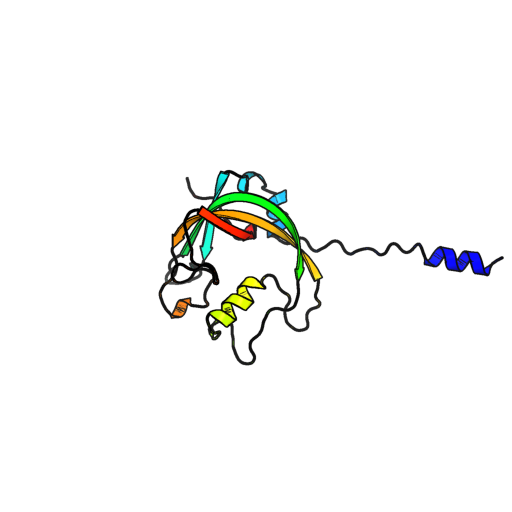 0.704 -16.804 1.00 95.19 83 LYS A O 1
ATOM 630 N N . THR A 1 84 ? 8.969 0.416 -17.892 1.00 93.38 84 THR A N 1
ATOM 631 C CA . THR A 1 84 ? 8.145 1.208 -16.968 1.00 93.38 84 THR A CA 1
ATOM 632 C C . THR A 1 84 ? 7.456 0.271 -15.974 1.00 93.38 84 THR A C 1
ATOM 634 O O . THR A 1 84 ? 7.320 -0.917 -16.266 1.00 93.38 84 THR A O 1
ATOM 637 N N . LEU A 1 85 ? 6.965 0.787 -14.838 1.00 92.06 85 LEU A N 1
ATOM 638 C CA . LEU A 1 85 ? 6.258 -0.019 -13.823 1.00 92.06 85 LEU A CA 1
ATOM 639 C C . LEU A 1 85 ? 5.126 -0.874 -14.415 1.00 92.06 85 LEU A C 1
ATOM 641 O O . LEU A 1 85 ? 4.969 -2.033 -14.049 1.00 92.06 85 LEU A O 1
ATOM 645 N N . ALA A 1 86 ? 4.385 -0.336 -15.388 1.00 91.69 86 ALA A N 1
ATOM 646 C CA . ALA A 1 86 ? 3.319 -1.065 -16.074 1.00 91.69 86 ALA A CA 1
ATOM 647 C C . ALA A 1 86 ? 3.817 -2.334 -16.797 1.00 91.69 86 ALA A C 1
ATOM 649 O O . ALA A 1 86 ? 3.075 -3.306 -16.909 1.00 91.69 86 ALA A O 1
ATOM 650 N N . HIS A 1 87 ? 5.072 -2.341 -17.253 1.00 95.12 87 HIS A N 1
ATOM 651 C CA . HIS A 1 87 ? 5.706 -3.446 -17.978 1.00 95.12 87 HIS A CA 1
ATOM 652 C C . HIS A 1 87 ? 6.592 -4.339 -17.101 1.00 95.12 87 HIS A C 1
ATOM 654 O O . HIS A 1 87 ? 7.260 -5.236 -17.622 1.00 95.12 87 HIS A O 1
ATOM 660 N N . TYR A 1 88 ? 6.637 -4.102 -15.790 1.00 96.75 88 TYR A N 1
ATOM 661 C CA . TYR A 1 88 ? 7.345 -4.986 -14.870 1.00 96.75 88 TYR A CA 1
ATOM 662 C C . TYR A 1 88 ? 6.684 -6.373 -14.851 1.00 96.75 88 TYR A C 1
ATOM 664 O O . TYR A 1 88 ? 5.486 -6.520 -15.096 1.00 96.75 88 TYR A O 1
ATOM 672 N N . SER A 1 89 ? 7.449 -7.420 -14.555 1.00 96.62 89 SER A N 1
ATOM 673 C CA . SER A 1 89 ? 6.842 -8.646 -14.037 1.00 96.62 89 SER A CA 1
ATOM 674 C C . SER A 1 89 ? 6.250 -8.374 -12.652 1.00 96.62 89 SER A C 1
ATOM 676 O O . SER A 1 89 ? 6.655 -7.425 -11.974 1.00 96.62 89 SER A O 1
ATOM 678 N N . ARG A 1 90 ? 5.331 -9.226 -12.184 1.00 96.56 90 ARG A N 1
ATOM 679 C CA . ARG A 1 90 ? 4.744 -9.038 -10.851 1.00 96.56 90 ARG A CA 1
ATOM 680 C C . ARG A 1 90 ? 5.802 -9.033 -9.740 1.00 96.56 90 ARG A C 1
ATOM 682 O O . ARG A 1 90 ? 5.707 -8.232 -8.817 1.00 96.56 90 ARG A O 1
ATOM 689 N N . ASP A 1 91 ? 6.846 -9.850 -9.858 1.00 97.19 91 ASP A N 1
ATOM 690 C CA . ASP A 1 91 ? 7.944 -9.879 -8.883 1.00 97.19 91 ASP A CA 1
ATOM 691 C C . ASP A 1 91 ? 8.811 -8.613 -8.938 1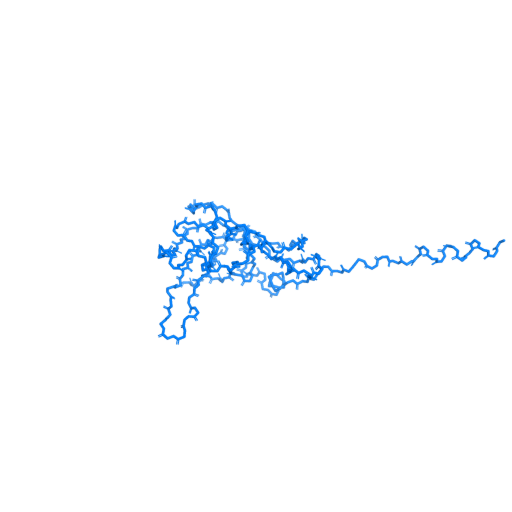.00 97.19 91 ASP A C 1
ATOM 693 O O . ASP A 1 91 ? 9.263 -8.118 -7.906 1.00 97.19 91 ASP A O 1
ATOM 697 N N . GLU A 1 92 ? 9.052 -8.071 -10.137 1.00 97.75 92 GLU A N 1
ATOM 698 C CA . GLU A 1 92 ? 9.735 -6.783 -10.314 1.00 97.75 92 GLU A CA 1
ATOM 699 C C . GLU A 1 92 ? 8.928 -5.645 -9.670 1.00 97.75 92 GLU A C 1
ATOM 701 O O . GLU A 1 92 ? 9.494 -4.818 -8.953 1.00 97.75 92 GLU A O 1
ATOM 706 N N . PHE A 1 93 ? 7.606 -5.640 -9.865 1.00 97.44 93 PHE A N 1
ATOM 707 C CA . PHE A 1 93 ? 6.703 -4.682 -9.233 1.00 97.44 93 PHE A CA 1
ATOM 708 C C . PHE A 1 93 ? 6.680 -4.833 -7.710 1.00 97.44 93 PHE A C 1
ATOM 710 O O . PHE A 1 93 ? 6.806 -3.838 -7.002 1.00 97.44 93 PHE A O 1
ATOM 717 N N . ASN A 1 94 ? 6.582 -6.060 -7.194 1.00 97.56 94 ASN A N 1
ATOM 718 C CA . ASN A 1 94 ? 6.549 -6.325 -5.757 1.00 97.56 94 ASN A CA 1
ATOM 719 C C . ASN A 1 94 ? 7.796 -5.782 -5.048 1.00 97.56 94 ASN A C 1
ATOM 721 O O . ASN A 1 94 ? 7.663 -5.075 -4.050 1.00 97.56 94 ASN A O 1
ATOM 725 N N . ARG A 1 95 ? 8.994 -6.011 -5.607 1.00 97.06 95 ARG A N 1
ATOM 726 C CA . ARG A 1 95 ? 10.241 -5.438 -5.067 1.00 97.06 95 ARG A CA 1
ATOM 727 C C . ARG A 1 95 ? 10.205 -3.912 -5.030 1.00 97.06 95 ARG A C 1
ATOM 729 O O . ARG A 1 95 ? 10.631 -3.308 -4.048 1.00 97.06 95 ARG A O 1
ATOM 736 N N . HIS A 1 96 ? 9.686 -3.285 -6.084 1.00 96.81 96 HIS A N 1
ATOM 737 C CA . HIS A 1 96 ? 9.533 -1.834 -6.128 1.00 96.81 96 HIS A CA 1
ATOM 738 C C . HIS A 1 96 ? 8.535 -1.335 -5.067 1.00 96.81 96 HIS A C 1
ATOM 740 O O . HIS A 1 96 ? 8.849 -0.424 -4.303 1.00 96.81 96 HIS A O 1
ATOM 746 N N . ALA A 1 97 ? 7.359 -1.961 -4.971 1.00 96.00 97 ALA A N 1
ATOM 747 C CA . ALA A 1 97 ? 6.305 -1.591 -4.027 1.00 96.00 97 ALA A CA 1
ATOM 748 C C . ALA A 1 97 ? 6.736 -1.736 -2.556 1.00 96.00 97 ALA A C 1
ATOM 750 O O . ALA A 1 97 ? 6.333 -0.927 -1.726 1.00 96.00 97 ALA A O 1
ATOM 751 N N . GLN A 1 98 ? 7.571 -2.729 -2.236 1.00 94.88 98 GLN A N 1
ATOM 752 C CA . GLN A 1 98 ? 8.146 -2.922 -0.896 1.00 94.88 98 GLN A CA 1
ATOM 753 C C . GLN A 1 98 ? 9.222 -1.899 -0.550 1.00 94.88 98 GLN A C 1
ATOM 755 O O . GLN A 1 98 ? 9.371 -1.521 0.611 1.00 94.88 98 GLN A O 1
ATOM 760 N N . ALA A 1 99 ? 10.000 -1.470 -1.544 1.00 94.62 99 ALA A N 1
ATOM 761 C CA . ALA A 1 99 ? 11.007 -0.446 -1.328 1.00 94.62 99 ALA A CA 1
ATOM 762 C C . ALA A 1 99 ? 10.362 0.913 -1.040 1.00 94.62 99 ALA A C 1
ATOM 764 O O . ALA A 1 99 ? 10.941 1.696 -0.288 1.00 94.62 99 ALA A O 1
ATOM 765 N N . PHE A 1 100 ? 9.174 1.176 -1.591 1.00 91.38 100 PHE A N 1
ATOM 766 C CA . PHE A 1 100 ? 8.478 2.446 -1.439 1.00 91.38 100 PHE A CA 1
ATOM 767 C C . PHE A 1 100 ? 8.067 2.726 0.026 1.00 91.38 100 PHE A C 1
ATOM 769 O O . PHE A 1 100 ? 7.477 1.857 0.669 1.00 91.38 100 PHE A O 1
ATOM 776 N N . PRO A 1 101 ? 8.311 3.940 0.558 1.00 91.88 101 PRO A N 1
ATOM 777 C CA . PRO A 1 101 ? 8.933 5.078 -0.120 1.00 91.88 101 PRO A CA 1
ATOM 778 C C . PRO A 1 101 ? 10.439 4.920 -0.334 1.00 91.88 101 PRO A C 1
ATOM 780 O O . PRO A 1 101 ? 11.141 4.381 0.510 1.00 91.88 101 PRO A O 1
ATOM 783 N N . CYS A 1 102 ? 10.935 5.409 -1.464 1.00 94.75 102 CYS A N 1
ATOM 784 C CA . CYS A 1 102 ? 12.337 5.333 -1.871 1.00 94.75 102 CYS A CA 1
ATOM 785 C C . CYS A 1 102 ? 12.704 6.586 -2.681 1.00 94.75 102 CYS A C 1
ATOM 787 O O . CYS A 1 102 ? 11.821 7.357 -3.071 1.00 94.75 102 CYS A O 1
ATOM 789 N N . VAL A 1 103 ? 13.996 6.825 -2.904 1.00 95.19 103 VAL A N 1
ATOM 790 C CA . VAL A 1 103 ? 14.477 7.975 -3.683 1.00 95.19 103 VAL A CA 1
ATOM 791 C C . VAL A 1 103 ? 14.666 7.604 -5.154 1.00 95.19 103 VAL A C 1
ATOM 793 O O . VAL A 1 103 ? 14.993 6.466 -5.485 1.00 95.19 103 VAL A O 1
ATOM 796 N N . ALA A 1 104 ? 14.424 8.553 -6.059 1.00 92.69 104 ALA A N 1
ATOM 797 C CA . ALA A 1 104 ? 14.692 8.342 -7.479 1.00 92.69 104 ALA A CA 1
ATOM 798 C C . ALA A 1 104 ? 16.202 8.204 -7.739 1.00 92.69 104 ALA A C 1
ATOM 800 O O . ALA A 1 104 ? 17.027 8.654 -6.943 1.00 92.69 104 ALA A O 1
ATOM 801 N N . GLU A 1 105 ? 16.569 7.609 -8.872 1.00 90.69 105 GLU A N 1
ATOM 802 C CA . GLU A 1 105 ? 17.971 7.497 -9.276 1.00 90.69 105 GLU A CA 1
ATOM 803 C C . GLU A 1 105 ? 18.629 8.885 -9.391 1.00 90.69 105 GLU A C 1
ATOM 805 O O . GLU A 1 105 ? 18.032 9.833 -9.903 1.00 90.69 105 GLU A O 1
ATOM 810 N N . GLY A 1 106 ? 19.851 9.017 -8.868 1.00 91.50 106 GLY A N 1
ATOM 811 C CA . GLY A 1 106 ? 20.588 10.285 -8.832 1.00 91.50 106 GLY A CA 1
ATOM 812 C C . GLY A 1 106 ? 20.127 11.275 -7.754 1.00 91.50 106 GLY A C 1
ATOM 813 O O . GLY A 1 106 ? 20.771 12.307 -7.570 1.00 91.50 106 GLY A O 1
ATOM 814 N N . VAL A 1 107 ? 19.056 10.972 -7.012 1.00 94.50 107 VAL A N 1
ATOM 815 C CA . VAL A 1 107 ? 18.645 11.745 -5.834 1.00 94.50 107 VAL A CA 1
ATOM 816 C C . VAL A 1 107 ? 19.344 11.186 -4.598 1.00 94.50 107 VAL A C 1
ATOM 818 O O . VAL A 1 107 ? 19.406 9.975 -4.409 1.00 94.50 107 VAL A O 1
ATOM 821 N N . ALA A 1 108 ? 19.861 12.074 -3.747 1.00 93.81 108 ALA A N 1
ATOM 822 C CA . ALA A 1 108 ? 20.539 11.676 -2.521 1.00 93.81 108 ALA A CA 1
ATOM 823 C C . ALA A 1 108 ? 19.601 10.915 -1.568 1.00 93.81 108 ALA A C 1
ATOM 825 O O . ALA A 1 108 ? 18.450 11.314 -1.338 1.00 93.81 108 ALA A O 1
ATOM 826 N N . GLU A 1 109 ? 20.137 9.839 -0.997 1.00 94.94 109 GLU A N 1
ATOM 827 C CA . GLU A 1 109 ? 19.516 9.090 0.092 1.00 94.94 109 GLU A CA 1
ATOM 828 C C . GLU A 1 109 ? 19.340 9.990 1.318 1.00 94.94 109 GLU A C 1
ATOM 830 O O . GLU A 1 109 ? 20.102 10.937 1.540 1.00 94.94 109 GLU A O 1
ATOM 835 N N . ARG A 1 110 ? 18.305 9.718 2.110 1.00 93.94 110 ARG A N 1
ATOM 836 C CA . ARG A 1 110 ? 17.984 10.520 3.294 1.00 93.94 110 ARG A CA 1
ATOM 837 C C . ARG A 1 110 ? 17.109 9.751 4.263 1.00 93.94 110 ARG A C 1
ATOM 839 O O . ARG A 1 110 ? 16.400 8.828 3.868 1.00 93.94 110 ARG A O 1
ATOM 846 N N . ASP A 1 111 ? 17.095 10.209 5.503 1.00 95.00 111 ASP A N 1
ATOM 847 C CA . ASP A 1 111 ? 16.162 9.713 6.503 1.00 95.00 111 ASP A CA 1
ATOM 848 C C . ASP A 1 111 ? 14.854 10.507 6.457 1.00 95.00 111 ASP A C 1
ATOM 850 O O . ASP A 1 111 ? 14.843 11.740 6.384 1.00 95.00 111 ASP A O 1
ATOM 854 N N . GLU A 1 112 ? 13.738 9.788 6.528 1.00 94.62 112 GLU A N 1
ATOM 855 C CA . GLU A 1 112 ? 12.404 10.369 6.650 1.00 94.62 112 GLU A CA 1
ATOM 856 C C . GLU A 1 112 ? 11.637 9.724 7.802 1.00 94.62 112 GLU A C 1
ATOM 858 O O . GLU A 1 112 ? 11.776 8.535 8.093 1.00 94.62 112 GLU A O 1
ATOM 863 N N . GLN A 1 113 ? 10.782 10.512 8.443 1.00 95.62 113 GLN A N 1
ATOM 864 C CA . GLN A 1 113 ? 9.832 10.031 9.436 1.00 95.62 113 GLN A CA 1
ATOM 865 C C . GLN A 1 113 ? 8.480 9.772 8.778 1.00 95.62 113 GLN A C 1
ATOM 867 O O . GLN A 1 113 ? 7.877 10.678 8.197 1.00 95.62 113 GLN A O 1
ATOM 872 N N . SER A 1 114 ? 8.005 8.532 8.893 1.00 95.44 114 SER A N 1
ATOM 873 C CA . SER A 1 114 ? 6.742 8.052 8.323 1.00 95.44 114 SER A CA 1
ATOM 874 C C . SER A 1 114 ? 5.796 7.616 9.436 1.00 95.44 114 SER A C 1
ATOM 876 O O . SER A 1 114 ? 6.234 7.023 10.421 1.00 95.44 114 SER A O 1
ATOM 878 N N . GLY A 1 115 ? 4.505 7.896 9.285 1.00 96.38 115 GLY A N 1
ATOM 879 C CA . GLY A 1 115 ? 3.477 7.364 10.176 1.00 96.38 115 GLY A CA 1
ATOM 880 C C . GLY A 1 115 ? 3.096 5.976 9.696 1.00 96.38 115 GLY A C 1
ATOM 881 O O . GLY A 1 115 ? 2.588 5.847 8.587 1.00 96.38 115 GLY A O 1
ATOM 882 N N . VAL A 1 116 ? 3.362 4.954 10.500 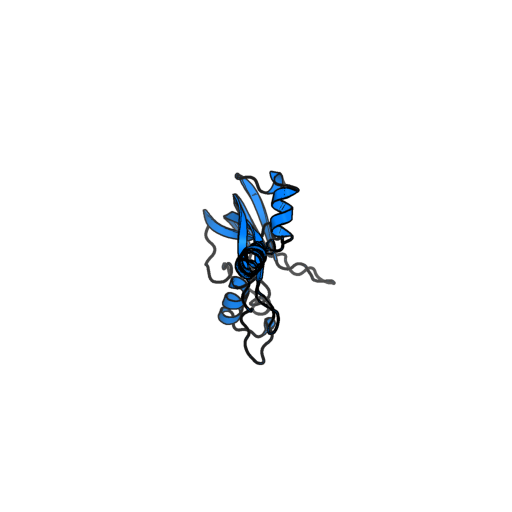1.00 97.19 116 VAL A N 1
ATOM 883 C CA . VAL A 1 116 ? 3.107 3.551 10.169 1.00 97.19 116 VAL A CA 1
ATOM 884 C C . VAL A 1 116 ? 1.975 3.041 11.046 1.00 97.19 116 VAL A C 1
ATOM 886 O O . VAL A 1 116 ? 1.973 3.249 12.258 1.00 97.19 116 VAL A O 1
ATOM 889 N N . VAL A 1 117 ? 1.016 2.362 10.428 1.00 98.12 117 VAL A N 1
ATOM 890 C CA . VAL A 1 117 ? -0.143 1.770 11.089 1.00 98.12 117 VAL A CA 1
ATOM 891 C C . VAL A 1 117 ? -0.106 0.267 10.875 1.00 98.12 117 VAL A C 1
ATOM 893 O O . VAL A 1 117 ? -0.071 -0.214 9.740 1.00 98.12 117 VAL A O 1
ATOM 896 N N . ARG A 1 118 ? -0.124 -0.484 11.975 1.00 98.44 118 ARG A N 1
ATOM 897 C CA . ARG A 1 118 ? -0.258 -1.938 11.952 1.00 98.44 118 ARG A CA 1
ATOM 898 C C . ARG A 1 118 ? -1.735 -2.295 11.962 1.00 98.44 118 ARG A C 1
ATOM 900 O O . ARG A 1 118 ? -2.454 -1.911 12.883 1.00 98.44 118 ARG A O 1
ATOM 907 N N . VAL A 1 119 ? -2.173 -3.038 10.954 1.00 98.56 119 VAL A N 1
ATOM 908 C CA . VAL A 1 119 ? -3.578 -3.374 10.713 1.00 98.56 119 VAL A CA 1
ATOM 909 C C . VAL A 1 119 ? -3.758 -4.885 10.742 1.00 98.56 119 VAL A C 1
ATOM 911 O O . VAL A 1 119 ? -3.006 -5.619 10.097 1.00 98.56 119 VAL A O 1
ATOM 914 N N . ARG A 1 120 ? -4.784 -5.349 11.459 1.00 98.69 120 ARG A N 1
ATOM 915 C CA . ARG A 1 120 ? -5.285 -6.723 11.381 1.00 98.69 120 ARG A CA 1
ATOM 916 C C . ARG A 1 120 ? -6.313 -6.817 10.264 1.00 98.69 120 ARG A C 1
ATOM 918 O O . ARG A 1 120 ? -7.371 -6.196 10.341 1.00 98.69 120 ARG A O 1
ATOM 925 N N . VAL A 1 121 ? -6.009 -7.601 9.238 1.00 98.50 121 VAL A N 1
ATOM 926 C CA . VAL A 1 121 ? -6.869 -7.762 8.060 1.00 98.50 121 VAL A CA 1
ATOM 927 C C . VAL A 1 121 ? -8.176 -8.455 8.444 1.00 98.50 121 VAL A C 1
ATOM 929 O O . VAL A 1 121 ? -8.166 -9.512 9.077 1.00 98.50 121 VAL A O 1
ATOM 932 N N . ALA A 1 122 ? -9.304 -7.884 8.025 1.00 98.12 122 ALA A N 1
ATOM 933 C CA . ALA A 1 122 ? -10.638 -8.428 8.269 1.00 98.12 122 ALA A CA 1
ATOM 934 C C . ALA A 1 122 ? -11.346 -8.843 6.971 1.00 98.12 122 ALA A C 1
ATOM 936 O O . ALA A 1 122 ? -12.011 -9.882 6.942 1.00 98.12 122 ALA A O 1
ATOM 937 N N . ASP A 1 123 ? -11.197 -8.044 5.912 1.00 97.94 123 ASP A N 1
ATOM 938 C CA . ASP A 1 123 ? -11.869 -8.252 4.629 1.00 97.94 123 ASP A CA 1
ATOM 939 C C . ASP A 1 123 ? -11.113 -7.564 3.485 1.00 97.94 123 ASP A C 1
ATOM 941 O O . ASP A 1 123 ? -10.330 -6.645 3.732 1.00 97.94 123 ASP A O 1
ATOM 945 N N . TRP A 1 124 ? -11.313 -7.999 2.242 1.00 97.69 124 TRP A N 1
ATOM 946 C CA . TRP A 1 124 ? -10.634 -7.412 1.085 1.00 97.69 124 TRP A CA 1
ATOM 947 C C . TRP A 1 124 ? -11.326 -7.736 -0.239 1.00 97.69 124 TRP A C 1
ATOM 949 O O . TRP A 1 124 ? -11.967 -8.773 -0.398 1.00 97.69 124 TRP A O 1
ATOM 959 N N . GLU A 1 125 ? -11.075 -6.888 -1.229 1.00 96.31 125 GLU A N 1
ATOM 960 C CA . GLU A 1 125 ? -11.375 -7.133 -2.633 1.00 96.31 125 GLU A CA 1
ATOM 961 C C . GLU A 1 125 ? -10.141 -6.797 -3.470 1.00 96.31 125 GLU A C 1
ATOM 963 O O . GLU A 1 125 ? -9.480 -5.787 -3.242 1.00 96.31 125 GLU A O 1
ATOM 968 N N . THR A 1 126 ? -9.814 -7.643 -4.447 1.00 96.19 126 THR A N 1
ATOM 969 C CA . THR A 1 126 ? -8.634 -7.453 -5.301 1.00 96.19 126 THR A CA 1
ATOM 970 C C . THR A 1 126 ? -8.983 -7.586 -6.777 1.00 96.19 126 THR A C 1
ATOM 972 O O . THR A 1 126 ? -9.831 -8.418 -7.118 1.00 96.19 126 THR A O 1
ATOM 975 N N . PRO A 1 127 ? -8.255 -6.907 -7.677 1.00 95.06 127 PRO A N 1
ATOM 976 C CA . PRO A 1 127 ? -8.406 -7.126 -9.104 1.00 95.06 127 PRO A CA 1
ATOM 977 C C . PRO A 1 127 ? -7.922 -8.512 -9.527 1.00 95.06 127 PRO A C 1
ATOM 979 O O . PRO A 1 127 ? -6.927 -9.030 -9.019 1.00 95.06 127 PRO A O 1
ATOM 982 N N . TYR A 1 128 ? -8.572 -9.073 -10.549 1.00 93.56 128 TYR A N 1
ATOM 983 C CA . TYR A 1 128 ? -8.157 -10.330 -11.192 1.00 93.56 128 TYR A CA 1
ATOM 984 C C . TYR A 1 128 ? -7.712 -10.161 -12.649 1.00 93.56 128 TYR A C 1
ATOM 986 O O . TYR A 1 128 ? -6.988 -11.012 -13.188 1.00 93.56 128 TYR A O 1
ATOM 994 N N . ALA A 1 129 ? -8.131 -9.065 -13.288 1.00 92.56 129 ALA A N 1
ATOM 995 C CA . ALA A 1 129 ? -7.809 -8.769 -14.675 1.00 92.56 129 ALA A CA 1
ATOM 996 C C . ALA A 1 129 ? -6.298 -8.583 -14.849 1.00 92.56 129 ALA A C 1
ATOM 998 O O . ALA A 1 129 ? -5.675 -7.832 -14.106 1.00 92.56 129 ALA A O 1
ATOM 999 N N . LYS A 1 130 ? -5.713 -9.214 -15.875 1.00 90.88 130 LYS A N 1
ATOM 1000 C CA . LYS A 1 130 ? -4.262 -9.155 -16.125 1.00 90.88 130 LYS A CA 1
ATOM 1001 C C . LYS A 1 130 ? -3.740 -7.720 -16.269 1.00 90.88 130 LYS A C 1
ATOM 1003 O O . LYS A 1 130 ? -2.648 -7.420 -15.813 1.00 90.88 130 LYS A O 1
ATOM 1008 N N . LYS A 1 131 ? -4.542 -6.813 -16.841 1.00 89.00 131 LYS A N 1
ATOM 1009 C CA . LYS A 1 131 ? -4.184 -5.390 -16.974 1.00 89.00 131 LYS A CA 1
ATOM 1010 C C . LYS A 1 131 ? -3.916 -4.681 -15.635 1.00 89.00 131 LYS A C 1
ATOM 1012 O O . LYS A 1 131 ? -3.270 -3.646 -15.634 1.00 89.00 131 LYS A O 1
ATOM 1017 N N . ALA A 1 132 ? -4.413 -5.224 -14.522 1.00 90.88 132 ALA A N 1
ATOM 1018 C CA . ALA A 1 132 ? -4.252 -4.662 -13.184 1.00 90.88 132 ALA A CA 1
ATOM 1019 C C . ALA A 1 132 ? -3.044 -5.237 -12.422 1.00 90.88 132 ALA A C 1
ATOM 1021 O O . ALA A 1 132 ? -2.799 -4.837 -11.290 1.00 90.88 132 ALA A O 1
ATOM 1022 N N . GLU A 1 133 ? -2.281 -6.156 -13.026 1.00 92.31 133 GLU A N 1
ATOM 1023 C CA . GLU A 1 133 ? -1.177 -6.874 -12.374 1.00 92.31 133 GLU A CA 1
ATOM 1024 C C . GLU A 1 133 ? -0.134 -5.954 -11.727 1.00 92.31 133 GLU A C 1
ATOM 1026 O O . GLU A 1 133 ? 0.417 -6.319 -10.697 1.00 92.31 13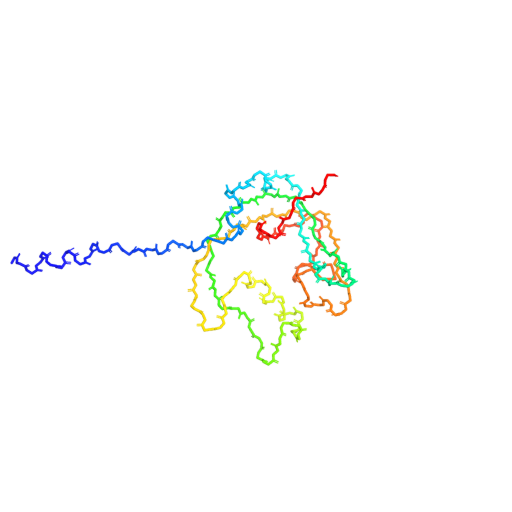3 GLU A O 1
ATOM 1031 N N . ASN A 1 134 ? 0.092 -4.757 -12.273 1.00 93.94 134 ASN A N 1
ATOM 1032 C CA . ASN A 1 134 ? 1.037 -3.766 -11.738 1.00 93.94 134 ASN A CA 1
ATOM 1033 C C . ASN A 1 134 ? 0.371 -2.415 -11.422 1.00 93.94 134 ASN A C 1
ATOM 1035 O O . ASN A 1 134 ? 1.049 -1.394 -11.343 1.00 93.94 134 ASN A O 1
ATOM 1039 N N . ALA A 1 135 ? -0.960 -2.387 -11.301 1.00 91.50 135 ALA A N 1
ATOM 1040 C CA . ALA A 1 135 ? -1.709 -1.162 -11.011 1.00 91.50 135 ALA A CA 1
ATOM 1041 C C . ALA A 1 135 ? -1.727 -0.816 -9.512 1.00 91.50 135 ALA A C 1
ATOM 1043 O O . ALA A 1 135 ? -2.017 0.319 -9.150 1.00 91.50 135 ALA A O 1
ATOM 1044 N N . GLY A 1 136 ? -1.402 -1.781 -8.647 1.00 93.00 136 GLY A N 1
ATOM 1045 C CA . GLY A 1 136 ? -1.461 -1.615 -7.201 1.00 93.00 136 GLY A CA 1
ATOM 1046 C C . GLY A 1 136 ? -0.859 -2.788 -6.431 1.00 93.00 136 GLY A C 1
ATOM 1047 O O . GLY A 1 136 ? -0.411 -3.796 -6.998 1.00 93.00 136 GLY A O 1
ATOM 1048 N N . ARG A 1 137 ? -0.810 -2.642 -5.107 1.00 96.25 137 ARG A N 1
ATOM 1049 C CA . ARG A 1 137 ? -0.355 -3.662 -4.159 1.00 96.25 137 ARG A CA 1
ATOM 1050 C C . ARG A 1 137 ? -1.369 -4.800 -4.085 1.00 96.25 137 ARG A C 1
ATOM 1052 O O . ARG A 1 137 ? -0.937 -5.942 -3.932 1.00 96.25 137 ARG A O 1
ATOM 1059 N N . LEU A 1 138 ? -2.665 -4.533 -4.243 1.00 97.00 138 LEU A N 1
ATOM 1060 C CA . LEU A 1 138 ? -3.722 -5.542 -4.240 1.00 97.00 138 LEU A CA 1
ATOM 1061 C C . LEU A 1 138 ? -3.852 -6.212 -5.610 1.00 97.00 138 LEU A C 1
ATOM 1063 O O . LEU A 1 138 ? -4.101 -5.563 -6.621 1.00 97.00 138 LEU A O 1
ATOM 1067 N N . TYR A 1 139 ? -3.722 -7.539 -5.657 1.00 97.00 139 TYR A N 1
ATOM 1068 C CA . TYR A 1 139 ? -3.928 -8.306 -6.891 1.00 97.00 139 TYR A CA 1
ATOM 1069 C C . TYR A 1 139 ? -4.186 -9.783 -6.592 1.00 97.00 139 TYR A C 1
ATOM 1071 O O . TYR A 1 139 ? -3.397 -10.420 -5.903 1.00 97.00 139 TYR A O 1
ATOM 1079 N N . ARG A 1 140 ? -5.273 -10.354 -7.127 1.00 96.88 140 ARG A N 1
ATOM 1080 C CA . ARG A 1 140 ? -5.609 -11.794 -7.055 1.00 96.88 140 ARG A CA 1
ATOM 1081 C C . ARG A 1 140 ? -5.513 -12.412 -5.652 1.00 96.88 140 ARG A C 1
ATOM 1083 O O . ARG A 1 140 ? -4.967 -13.499 -5.479 1.00 96.88 140 ARG A O 1
ATOM 1090 N N . GLY A 1 141 ? -6.055 -11.728 -4.651 1.00 97.44 141 GLY A N 1
ATOM 1091 C CA . GLY A 1 141 ? -6.026 -12.159 -3.253 1.00 97.44 141 GLY A CA 1
ATOM 1092 C C . GLY A 1 141 ? -4.667 -11.983 -2.577 1.00 97.44 141 GLY A C 1
ATOM 1093 O O . GLY A 1 141 ? -4.434 -12.577 -1.529 1.00 97.44 141 GLY A O 1
ATOM 1094 N N . MET A 1 142 ? -3.770 -11.191 -3.163 1.00 98.00 142 MET A N 1
ATOM 1095 C CA . MET A 1 142 ? -2.460 -10.865 -2.610 1.00 98.00 142 MET A CA 1
ATOM 1096 C C . MET A 1 142 ? -2.402 -9.392 -2.209 1.00 98.00 142 MET A C 1
ATOM 1098 O O . MET A 1 142 ? -2.956 -8.537 -2.899 1.00 98.00 142 MET A O 1
ATOM 1102 N N . PHE A 1 143 ? -1.654 -9.107 -1.148 1.00 97.62 143 PHE A N 1
ATOM 1103 C CA . PHE A 1 143 ? -1.094 -7.794 -0.857 1.00 97.62 143 PHE A CA 1
ATOM 1104 C C . PHE A 1 143 ? 0.411 -7.865 -1.106 1.00 97.62 143 PHE A C 1
ATOM 1106 O O . PHE A 1 143 ? 1.158 -8.497 -0.353 1.00 97.62 143 PHE A O 1
ATOM 1113 N N . ILE A 1 144 ? 0.846 -7.242 -2.201 1.00 96.31 144 ILE A N 1
ATOM 1114 C CA . ILE A 1 144 ? 2.197 -7.355 -2.753 1.00 96.31 144 ILE A CA 1
ATOM 1115 C C . ILE A 1 144 ? 2.501 -8.826 -3.093 1.00 96.31 144 ILE A C 1
ATOM 1117 O O . ILE A 1 144 ? 1.972 -9.349 -4.078 1.00 96.31 144 ILE A O 1
ATOM 1121 N N . GLU A 1 145 ? 3.314 -9.496 -2.275 1.00 95.56 145 GLU A N 1
ATOM 1122 C CA . GLU A 1 145 ? 3.731 -10.897 -2.411 1.00 95.56 145 GLU A CA 1
ATOM 1123 C C . GLU A 1 145 ? 3.095 -11.812 -1.358 1.00 95.56 145 GLU A C 1
ATOM 1125 O O . GLU A 1 145 ? 3.268 -13.028 -1.397 1.00 95.56 145 GLU A O 1
ATOM 1130 N N . ARG A 1 146 ? 2.346 -11.243 -0.407 1.00 97.56 146 ARG A N 1
ATOM 1131 C CA . ARG A 1 146 ? 1.721 -11.995 0.680 1.00 97.56 146 ARG A CA 1
ATOM 1132 C C . ARG A 1 146 ? 0.285 -12.321 0.313 1.00 97.56 146 ARG A C 1
ATOM 1134 O O . ARG A 1 146 ? -0.476 -11.435 -0.069 1.00 97.56 146 ARG A O 1
ATOM 1141 N N . LYS A 1 147 ? -0.099 -13.586 0.464 1.00 98.06 147 LYS A N 1
ATOM 1142 C CA . LYS A 1 147 ? -1.497 -13.998 0.339 1.00 98.06 147 LYS A CA 1
ATOM 1143 C C . LYS A 1 147 ? -2.312 -13.380 1.472 1.00 98.06 147 LYS A C 1
ATOM 1145 O O . LYS A 1 147 ? -1.885 -13.430 2.624 1.00 98.06 147 LYS A O 1
ATOM 1150 N N . LEU A 1 148 ? -3.456 -12.794 1.130 1.00 98.31 148 LEU A N 1
ATOM 1151 C CA . LEU A 1 148 ? -4.367 -12.200 2.097 1.00 98.31 148 LEU A CA 1
ATOM 1152 C C . LEU A 1 148 ? -5.139 -13.282 2.845 1.00 98.31 148 LEU A C 1
ATOM 1154 O O . LEU A 1 148 ? -5.732 -14.183 2.246 1.00 98.31 148 LEU A O 1
ATOM 1158 N N . GLU A 1 149 ? -5.122 -13.168 4.168 1.00 98.38 149 GLU A N 1
ATOM 1159 C CA . GLU A 1 149 ? -5.797 -14.063 5.097 1.00 98.38 149 GLU A CA 1
ATOM 1160 C C . GLU A 1 149 ? -6.404 -13.249 6.243 1.00 98.38 149 GLU A C 1
ATOM 1162 O O . GLU A 1 149 ? -5.836 -12.251 6.694 1.00 98.38 149 GLU A O 1
ATOM 1167 N N . LYS A 1 150 ? -7.572 -13.669 6.737 1.00 98.31 150 LYS A N 1
ATOM 1168 C CA . LYS A 1 150 ? -8.213 -12.997 7.873 1.00 98.31 150 LYS A CA 1
ATOM 1169 C C . LYS A 1 150 ? -7.339 -13.126 9.118 1.00 98.31 150 LYS A C 1
ATOM 1171 O O . LYS A 1 150 ? -6.835 -14.202 9.419 1.00 98.31 150 LYS A O 1
ATOM 1176 N N . GLY A 1 151 ? -7.198 -12.031 9.853 1.00 98.06 151 GLY A N 1
ATOM 1177 C CA . GLY A 1 151 ? -6.387 -11.960 11.063 1.00 98.06 151 GLY A CA 1
ATOM 1178 C C . GLY A 1 151 ? -4.897 -11.724 10.820 1.00 98.06 151 GLY A C 1
ATOM 1179 O O . GLY A 1 151 ? -4.184 -11.485 11.792 1.00 98.06 151 GLY A O 1
ATOM 1180 N N . MET A 1 152 ? -4.413 -11.744 9.570 1.00 98.06 152 MET A N 1
ATOM 1181 C CA . MET A 1 152 ? -3.009 -11.432 9.301 1.00 98.06 152 MET A CA 1
ATOM 1182 C C . MET A 1 152 ? -2.703 -9.967 9.619 1.00 98.06 152 MET A C 1
ATOM 1184 O O . MET A 1 152 ? -3.558 -9.092 9.471 1.00 98.06 152 MET A O 1
ATOM 1188 N N . GLU A 1 153 ? -1.457 -9.697 9.996 1.00 98.31 153 GLU A N 1
ATOM 1189 C CA . GLU A 1 153 ? -0.987 -8.341 10.258 1.00 98.31 153 GLU A CA 1
ATOM 1190 C C . GLU A 1 153 ? -0.189 -7.798 9.071 1.00 98.31 153 GLU A C 1
ATOM 1192 O O . GLU A 1 153 ? 0.685 -8.476 8.505 1.00 98.31 153 GLU A O 1
ATOM 1197 N N . ILE A 1 154 ? -0.500 -6.558 8.702 1.00 97.56 154 ILE A N 1
ATOM 1198 C CA . ILE A 1 154 ? 0.217 -5.779 7.694 1.00 97.56 154 ILE A CA 1
ATOM 1199 C C . ILE A 1 154 ? 0.527 -4.382 8.232 1.00 97.56 154 ILE A C 1
ATOM 1201 O O . ILE A 1 154 ? -0.158 -3.887 9.127 1.00 97.56 154 ILE A O 1
ATOM 1205 N N . GLU A 1 155 ? 1.552 -3.748 7.673 1.00 96.94 155 GLU A N 1
ATOM 1206 C CA . GLU A 1 155 ? 1.891 -2.352 7.947 1.00 96.94 155 GLU A CA 1
ATOM 1207 C C . GLU A 1 155 ? 1.575 -1.498 6.712 1.00 96.94 155 GLU A C 1
ATOM 1209 O O . GLU A 1 155 ? 1.905 -1.873 5.583 1.00 96.94 155 GLU A O 1
ATOM 1214 N N . LEU A 1 156 ? 0.932 -0.354 6.935 1.00 96.56 156 LEU A N 1
ATOM 1215 C CA . LEU A 1 156 ? 0.603 0.645 5.918 1.00 96.56 156 LEU A CA 1
ATOM 1216 C C . LEU A 1 156 ? 0.992 2.035 6.422 1.00 96.56 156 LEU A C 1
ATOM 1218 O O . LEU A 1 156 ? 1.014 2.280 7.628 1.00 96.56 156 LEU A O 1
ATOM 1222 N N . GLU A 1 157 ? 1.301 2.953 5.507 1.00 96.12 157 GLU A N 1
ATOM 1223 C CA . GLU A 1 157 ? 1.443 4.361 5.878 1.00 96.12 157 GLU A CA 1
ATOM 1224 C C . GLU A 1 157 ? 0.069 4.944 6.246 1.00 96.12 157 GLU A C 1
ATOM 1226 O O . GLU A 1 157 ? -0.948 4.614 5.637 1.00 96.12 157 GLU A O 1
ATOM 1231 N N . ALA A 1 158 ? 0.043 5.803 7.262 1.00 96.56 158 ALA A N 1
ATOM 1232 C CA . ALA A 1 158 ? -1.182 6.357 7.833 1.00 96.56 158 ALA A CA 1
ATOM 1233 C C . ALA A 1 158 ? -2.041 7.133 6.818 1.00 96.56 158 ALA A C 1
ATOM 1235 O O . ALA A 1 158 ? -3.262 7.103 6.899 1.00 96.56 158 ALA A O 1
ATOM 1236 N N . ASP A 1 159 ? -1.412 7.809 5.857 1.00 93.81 159 ASP A N 1
ATOM 1237 C CA . ASP A 1 159 ? -2.075 8.597 4.811 1.00 93.81 159 ASP A CA 1
ATOM 1238 C C . ASP A 1 159 ? -2.692 7.751 3.686 1.00 93.81 159 ASP A C 1
ATOM 1240 O O . ASP A 1 159 ? -3.418 8.290 2.854 1.00 93.81 159 ASP A O 1
ATOM 1244 N N . LEU A 1 160 ? -2.448 6.438 3.676 1.00 94.75 160 LEU A N 1
ATOM 1245 C CA . LEU A 1 160 ? -3.116 5.489 2.781 1.00 94.75 160 LEU A CA 1
ATOM 1246 C C . LEU A 1 160 ? -4.436 4.965 3.358 1.00 94.75 160 LEU A C 1
ATOM 1248 O O . LEU A 1 160 ? -5.148 4.228 2.679 1.00 94.75 160 LEU A O 1
ATOM 1252 N N . LEU A 1 161 ? -4.735 5.277 4.618 1.00 95.75 161 LEU A N 1
ATOM 1253 C CA . LEU A 1 161 ? -5.877 4.732 5.335 1.00 95.75 161 LEU A CA 1
ATOM 1254 C C . LEU A 1 161 ? -6.978 5.780 5.481 1.00 95.75 161 LEU A C 1
ATOM 1256 O O . LEU A 1 161 ? -6.743 6.897 5.937 1.00 95.75 161 LEU A O 1
ATOM 1260 N N . SER A 1 162 ? -8.201 5.375 5.163 1.00 94.94 162 SER A N 1
ATOM 1261 C CA . SER A 1 162 ? -9.423 6.070 5.553 1.00 94.94 162 SER A CA 1
ATOM 1262 C C . SER A 1 162 ? -10.109 5.314 6.690 1.00 94.94 162 SER A C 1
ATOM 1264 O O . SER A 1 162 ? -9.940 4.102 6.852 1.00 94.94 162 SER A O 1
ATOM 1266 N N . VAL A 1 163 ? -10.883 6.024 7.511 1.00 94.69 163 VAL A N 1
ATOM 1267 C CA . VAL A 1 163 ? -11.790 5.369 8.461 1.00 94.69 163 VAL A CA 1
ATOM 1268 C C . VAL A 1 163 ? -12.938 4.723 7.693 1.00 94.69 163 VAL A C 1
ATOM 1270 O O . VAL A 1 163 ? -13.407 5.266 6.696 1.00 94.69 163 VAL A O 1
ATOM 1273 N N . CYS A 1 164 ? -13.392 3.558 8.146 1.00 92.75 164 CYS A N 1
ATOM 1274 C CA . CYS A 1 164 ? -14.560 2.920 7.548 1.00 92.75 164 CYS A CA 1
ATOM 1275 C C . CYS A 1 164 ? -15.810 3.794 7.729 1.00 92.75 164 CYS A C 1
ATOM 1277 O O . CYS A 1 164 ? -16.039 4.319 8.823 1.00 92.75 164 CYS A O 1
ATOM 1279 N N . ASP A 1 165 ? -16.662 3.853 6.705 1.00 82.25 165 ASP A N 1
ATOM 1280 C CA . ASP A 1 165 ? -18.032 4.335 6.876 1.00 82.25 165 ASP A CA 1
ATOM 1281 C C . ASP A 1 165 ? -18.769 3.460 7.903 1.00 82.25 165 ASP A C 1
ATOM 1283 O O . ASP A 1 165 ? -18.531 2.247 8.000 1.00 82.25 165 ASP A O 1
ATOM 1287 N N . ARG A 1 166 ? -19.626 4.101 8.704 1.00 54.62 166 ARG A N 1
ATOM 1288 C CA . ARG A 1 166 ? -20.460 3.432 9.711 1.00 54.62 166 ARG A CA 1
ATOM 1289 C C . ARG A 1 166 ? -21.638 2.703 9.084 1.00 54.62 166 ARG A C 1
ATOM 1291 O O . ARG A 1 166 ? -22.273 3.289 8.183 1.00 54.62 166 ARG A O 1
#

Foldseek 3Di:
DPPVVVVVVVVPPPPPPPDAAEDPLNVCCVPCVVCQDFQFKKKFWFFQPDPPDRDDIWIWIFTWHDKDKDKDKAAEAQDDPPDDL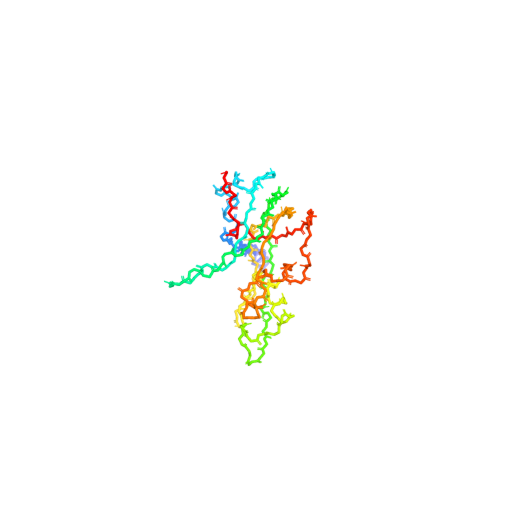QRDDLLSLLSRVVSPPHDYPPDDIGIHIFIKTKTFTADTGADADPSCSRRALGHDCGRSPHRDDGRDIDMDRNVSMDGDDD

Radius of gyration: 21.0 Å; chains: 1; bounding box: 70×45×46 Å

pLDDT: mean 88.47, std 14.48, range [46.41, 98.69]

Sequence (166 aa):
MRILLVVLACLALPALAAEPALRPSARLLFKQPELLQPGQCVRYEEGGDGWVVTDPVFFLKGEVLAAEVRTRHLGPCPVVAGKTLAHYSRDEFNRHAQAFPCVAEGVAERDEQSGVVRVRVADWETPYAKKAENAGRLYRGMFIERKLEKGMEIELEADLLSVCDR

Secondary structure (DSSP, 8-state):
--SHHHHHHHTT-----PPPEE-HHHHHHHH-GGGG-TT-EEEEEE----SSS----EEEEEEEEEEEEEEEEE-BPP--TT--GGGS-HHHHHHHHHH-S-BPTTSPPEEEEEEEEEEEEEEEE---SGGGTTT-SEETTEETTEEP-TT-EEEEEGGGEEEPP-